Protein AF-A0A6V8P2U0-F1 (afdb_monomer)

Secondary structure (DSSP, 8-state):
---------SSSSSS--HHHHHHHHHHHHHHHHHHTTT--HHHHHH-HHHHHHHHHHHHHHHHHHHTS-HHHHHHTTTS-HHHHHTHHHHHHHHSSS--HHHHHHIIIIIHHHHHHHHHHHHHHTT-

Foldseek 3Di:
DDDDDPPDDDDPDPQDDLLVLLVLLLVLLVVLCVLCPPHDLVRCVPPPVSVVSNLVSLVSQLVSLVSHDVVVCVVCVVAPSVVSVCSNVVVVVQVPDDDSVVSVCCSVPPSVVRSVVSVVVSVVVVD

Sequence (127 aa):
RRDKKVCLKGGDLLMRNHRLYVKDIFQAMESIEKFVEGMEFEDFKRDDKTLSAVIRKFEIIGEATKNLPDTIKEKYTIVPWKEMAGMRDKLIHFYFGIKHDLVWRTIKDVVPQVKPLMRKILEEFEK

Structure (mmCIF, N/CA/C/O backbone):
data_AF-A0A6V8P2U0-F1
#
_entry.id   AF-A0A6V8P2U0-F1
#
loop_
_atom_site.group_PDB
_atom_site.id
_atom_site.type_symbol
_atom_site.label_atom_id
_atom_site.label_alt_id
_atom_site.label_comp_id
_atom_site.label_asym_id
_atom_site.label_entity_id
_atom_site.label_seq_id
_atom_site.pdbx_PDB_ins_code
_atom_site.Cartn_x
_atom_site.Cartn_y
_atom_site.Cartn_z
_atom_site.occupancy
_atom_site.B_iso_or_equiv
_atom_site.auth_seq_id
_atom_site.auth_comp_id
_atom_site.auth_asym_id
_atom_site.auth_atom_id
_atom_site.pdbx_PDB_model_num
ATOM 1 N N . ARG A 1 1 ? 43.762 0.396 -32.433 1.00 37.66 1 ARG A N 1
ATOM 2 C CA . ARG A 1 1 ? 44.345 1.059 -31.236 1.00 37.66 1 ARG A CA 1
ATOM 3 C C . ARG A 1 1 ? 43.398 2.207 -30.879 1.00 37.66 1 ARG A C 1
ATOM 5 O O . ARG A 1 1 ? 43.278 3.107 -31.688 1.00 37.66 1 ARG A O 1
ATOM 12 N N . ARG A 1 2 ? 42.429 1.998 -29.973 1.00 38.38 2 ARG A N 1
ATOM 13 C CA . ARG A 1 2 ? 42.482 2.424 -28.552 1.00 38.38 2 ARG A CA 1
ATOM 14 C C . ARG A 1 2 ? 43.074 3.834 -28.404 1.00 38.38 2 ARG A C 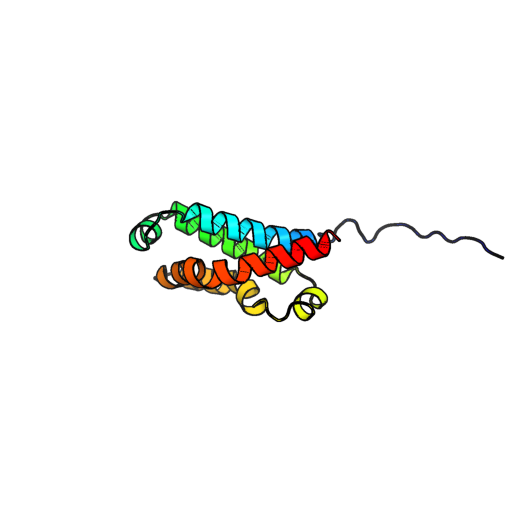1
ATOM 16 O O . ARG A 1 2 ? 44.274 3.965 -28.583 1.00 38.38 2 ARG A O 1
ATOM 23 N N . ASP A 1 3 ? 42.262 4.848 -28.094 1.00 35.09 3 ASP A N 1
ATOM 24 C CA . ASP A 1 3 ? 42.005 5.208 -26.695 1.00 35.09 3 ASP A CA 1
ATOM 25 C C . ASP A 1 3 ? 40.904 6.278 -26.497 1.00 35.09 3 ASP A C 1
ATOM 27 O O . ASP A 1 3 ? 40.919 7.356 -27.078 1.00 35.09 3 ASP A O 1
ATOM 31 N N . LYS A 1 4 ? 39.967 5.914 -25.610 1.00 43.50 4 LYS A N 1
ATOM 32 C CA . LYS A 1 4 ? 39.396 6.702 -24.503 1.00 43.50 4 LYS A CA 1
ATOM 33 C C . LYS A 1 4 ? 38.781 8.079 -24.803 1.00 43.50 4 LYS A C 1
ATOM 35 O O . LYS A 1 4 ? 39.405 9.116 -24.617 1.00 43.50 4 LYS A O 1
ATOM 40 N N . LYS A 1 5 ? 37.453 8.083 -24.961 1.00 37.16 5 LYS A N 1
ATOM 41 C CA . LYS A 1 5 ? 36.600 9.040 -24.236 1.00 37.16 5 LYS A CA 1
ATOM 42 C C . LYS A 1 5 ? 35.753 8.274 -23.228 1.00 37.16 5 LYS A C 1
ATOM 44 O O . LYS A 1 5 ? 34.674 7.782 -23.538 1.00 37.16 5 LYS A O 1
ATOM 49 N N . VAL A 1 6 ? 36.286 8.156 -22.014 1.00 44.97 6 VAL A N 1
ATOM 50 C CA . VAL A 1 6 ? 35.479 7.873 -20.827 1.00 44.97 6 VAL A CA 1
ATOM 51 C C . VAL A 1 6 ? 34.629 9.118 -20.605 1.00 44.97 6 VAL A C 1
ATOM 53 O O . VAL A 1 6 ? 35.118 10.124 -20.103 1.00 44.97 6 VAL A O 1
ATOM 56 N N . CYS A 1 7 ? 33.376 9.066 -21.046 1.00 35.38 7 CYS A N 1
ATOM 57 C CA . CYS A 1 7 ? 32.371 10.049 -20.676 1.00 35.38 7 CYS A CA 1
ATOM 58 C C . CYS A 1 7 ? 31.518 9.419 -19.572 1.00 35.38 7 CYS A C 1
ATOM 60 O O . CYS A 1 7 ? 30.452 8.868 -19.818 1.00 35.38 7 CYS A O 1
ATOM 62 N N . LEU A 1 8 ? 32.041 9.437 -18.348 1.00 51.53 8 LEU A N 1
ATOM 63 C CA . LEU A 1 8 ? 31.201 9.358 -17.162 1.00 51.53 8 LEU A CA 1
ATOM 64 C C . LEU A 1 8 ? 30.918 10.797 -16.758 1.00 51.53 8 LEU A C 1
ATOM 66 O O . LEU A 1 8 ? 31.870 11.510 -16.438 1.00 51.53 8 LEU A O 1
ATOM 70 N N . LYS A 1 9 ? 29.642 11.203 -16.793 1.00 39.50 9 LYS A N 1
ATOM 71 C CA . LYS A 1 9 ? 29.022 12.136 -15.834 1.00 39.50 9 LYS A CA 1
ATOM 72 C C . LYS A 1 9 ? 27.570 12.449 -16.212 1.00 39.50 9 LYS A C 1
ATOM 74 O O . LYS A 1 9 ? 27.315 13.083 -17.227 1.00 39.50 9 LYS A O 1
ATOM 79 N N . GLY A 1 10 ? 26.653 12.100 -15.305 1.00 36.94 10 GLY A N 1
ATOM 80 C CA . GLY A 1 10 ? 25.645 13.076 -14.878 1.00 36.94 10 GLY A CA 1
ATOM 81 C C . GLY A 1 10 ? 24.164 12.798 -15.140 1.00 36.94 10 GLY A C 1
ATOM 82 O O . GLY A 1 10 ? 23.402 13.748 -15.044 1.00 36.94 10 GLY A O 1
ATOM 83 N N . GLY A 1 11 ? 23.736 11.568 -15.449 1.00 34.41 11 GLY A N 1
ATOM 84 C CA . GLY A 1 11 ? 22.304 11.254 -15.640 1.00 34.41 11 GLY A CA 1
ATOM 85 C C . GLY A 1 11 ? 21.625 10.479 -14.503 1.00 34.41 11 GLY A C 1
ATOM 86 O O . GLY A 1 11 ? 20.404 10.432 -14.445 1.00 34.41 11 GLY A O 1
ATOM 87 N N . ASP A 1 12 ? 22.399 9.884 -13.592 1.00 39.97 12 ASP A N 1
ATOM 88 C CA . ASP A 1 12 ? 21.939 8.742 -12.780 1.00 39.97 12 ASP A CA 1
ATOM 89 C C . ASP A 1 12 ? 21.725 9.065 -11.286 1.00 39.97 12 ASP A C 1
ATOM 91 O O . ASP A 1 12 ? 21.636 8.175 -10.446 1.00 39.97 12 ASP A O 1
ATOM 95 N N . LEU A 1 13 ? 21.676 10.354 -10.923 1.00 40.59 13 LEU A N 1
ATOM 96 C CA . LEU A 1 13 ? 21.618 10.796 -9.519 1.00 40.59 13 LEU A CA 1
ATOM 97 C C . LEU A 1 13 ? 20.227 11.220 -9.017 1.00 40.59 13 LEU A C 1
ATOM 99 O O . LEU A 1 13 ? 20.109 11.628 -7.865 1.00 40.59 13 LEU A O 1
ATOM 103 N N . LEU A 1 14 ? 19.174 11.124 -9.836 1.00 47.91 14 LEU A N 1
ATOM 104 C CA . LEU A 1 14 ? 17.818 11.555 -9.446 1.00 47.91 14 LEU A CA 1
ATOM 105 C C . LEU A 1 14 ? 16.697 10.563 -9.791 1.00 47.91 14 LEU A C 1
ATOM 107 O O . LEU A 1 14 ? 15.554 10.791 -9.400 1.00 47.91 14 LEU A O 1
ATOM 111 N N . MET A 1 15 ? 16.994 9.443 -10.458 1.00 53.44 15 MET A N 1
ATOM 112 C CA . MET A 1 15 ? 16.006 8.382 -10.645 1.00 53.44 15 MET A CA 1
ATOM 113 C C . MET A 1 15 ? 16.078 7.406 -9.479 1.00 53.44 15 MET A C 1
ATOM 115 O O . MET A 1 15 ? 17.060 6.693 -9.276 1.00 53.44 15 MET A O 1
ATOM 119 N N . ARG A 1 16 ? 15.011 7.380 -8.683 1.00 63.66 16 ARG A N 1
ATOM 120 C CA . ARG A 1 16 ? 14.855 6.387 -7.631 1.00 63.66 16 ARG A CA 1
ATOM 121 C C . ARG A 1 16 ? 14.915 4.992 -8.258 1.00 63.66 16 ARG A C 1
ATOM 123 O O . ARG A 1 16 ? 14.156 4.685 -9.173 1.00 63.66 16 ARG A O 1
ATOM 130 N N . ASN A 1 17 ? 15.814 4.149 -7.753 1.00 82.44 17 ASN A N 1
ATOM 131 C CA . ASN A 1 17 ? 15.953 2.770 -8.215 1.00 82.44 17 ASN A CA 1
ATOM 132 C C . ASN A 1 17 ? 14.591 2.053 -8.121 1.00 82.44 17 ASN A C 1
ATOM 134 O O . ASN A 1 17 ? 13.959 2.080 -7.065 1.00 82.44 17 ASN A O 1
ATOM 138 N N . HIS A 1 18 ? 14.146 1.408 -9.204 1.00 85.81 18 HIS A N 1
ATOM 139 C CA . HIS A 1 18 ? 12.850 0.722 -9.284 1.00 85.81 18 HIS A CA 1
ATOM 140 C C . HIS A 1 18 ? 12.650 -0.320 -8.169 1.00 85.81 18 HIS A C 1
ATOM 142 O O . HIS A 1 18 ? 11.533 -0.493 -7.680 1.00 85.81 18 HIS A O 1
ATOM 148 N N . ARG A 1 19 ? 13.735 -0.929 -7.671 1.00 91.44 19 ARG A N 1
ATOM 149 C CA . ARG A 1 19 ? 13.721 -1.788 -6.479 1.00 91.44 19 ARG A CA 1
ATOM 150 C C . ARG A 1 19 ? 13.158 -1.075 -5.250 1.00 91.44 19 ARG A C 1
ATOM 152 O O . ARG A 1 19 ? 12.432 -1.688 -4.476 1.00 91.44 19 ARG A O 1
ATOM 159 N N . LEU A 1 20 ? 13.460 0.210 -5.062 1.00 93.38 20 LEU A N 1
ATOM 160 C CA . LEU A 1 20 ? 12.952 0.989 -3.931 1.00 93.38 20 LEU A CA 1
ATOM 161 C C . LEU A 1 20 ? 11.440 1.216 -4.025 1.00 93.38 20 LEU A C 1
ATOM 163 O O . LEU A 1 20 ? 10.788 1.231 -2.989 1.00 93.38 20 LEU A O 1
ATOM 167 N N . TYR A 1 21 ? 10.871 1.342 -5.228 1.00 95.31 21 TYR A N 1
ATOM 168 C CA . TYR A 1 21 ? 9.416 1.425 -5.383 1.00 95.31 21 TYR A CA 1
ATOM 169 C C . TYR A 1 21 ? 8.737 0.100 -5.033 1.00 95.31 21 TYR A C 1
ATOM 171 O O . TYR A 1 21 ? 7.775 0.095 -4.271 1.00 95.31 21 TYR A O 1
ATOM 179 N N . VAL A 1 22 ? 9.267 -1.035 -5.503 1.00 96.06 22 VAL A N 1
ATOM 180 C CA . VAL A 1 22 ? 8.731 -2.349 -5.100 1.00 96.06 22 VAL A CA 1
ATOM 181 C C . VAL A 1 22 ? 8.877 -2.556 -3.589 1.0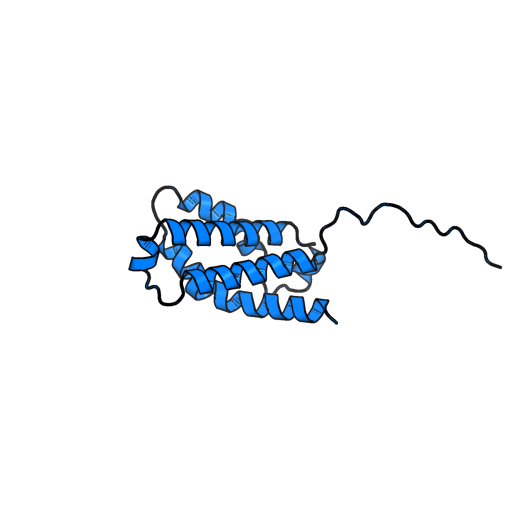0 96.06 22 VAL A C 1
ATOM 183 O O . VAL A 1 22 ? 7.961 -3.064 -2.941 1.00 96.06 22 VAL A O 1
ATOM 186 N N . LYS A 1 23 ? 9.989 -2.097 -3.001 1.00 96.44 23 LYS A N 1
ATOM 187 C CA . LYS A 1 23 ? 10.226 -2.168 -1.555 1.00 96.44 23 LYS A CA 1
ATOM 188 C C . LYS A 1 23 ? 9.205 -1.352 -0.773 1.00 96.44 23 LYS A C 1
ATOM 190 O O . LYS A 1 23 ? 8.669 -1.862 0.205 1.00 96.44 23 LYS A O 1
ATOM 195 N N . ASP A 1 24 ? 8.898 -0.137 -1.214 1.00 97.12 24 ASP A N 1
ATOM 196 C CA . ASP A 1 24 ? 7.863 0.688 -0.590 1.00 97.12 24 ASP A CA 1
ATOM 197 C C . ASP A 1 24 ? 6.498 0.015 -0.618 1.00 97.12 24 ASP A C 1
ATOM 199 O O . ASP A 1 24 ? 5.811 -0.004 0.400 1.00 97.12 24 ASP A O 1
ATOM 203 N N . ILE A 1 25 ? 6.112 -0.553 -1.766 1.00 97.38 25 ILE A N 1
ATOM 204 C CA . ILE A 1 25 ? 4.838 -1.266 -1.906 1.00 97.38 25 ILE A CA 1
ATOM 205 C C . ILE A 1 25 ? 4.786 -2.422 -0.905 1.00 97.38 25 ILE A C 1
ATOM 207 O O . ILE A 1 25 ? 3.823 -2.546 -0.149 1.00 97.38 25 ILE A O 1
ATOM 211 N N . PHE A 1 26 ? 5.839 -3.240 -0.868 1.00 98.25 26 PHE A N 1
ATOM 212 C CA . PHE A 1 26 ? 5.933 -4.379 0.037 1.00 98.25 26 PHE A CA 1
ATOM 213 C C . PHE A 1 26 ? 5.856 -3.955 1.515 1.00 98.25 26 PHE A C 1
ATOM 215 O O . PHE A 1 26 ? 5.025 -4.467 2.262 1.00 98.25 26 PHE A O 1
ATOM 222 N N . GLN A 1 27 ? 6.652 -2.966 1.930 1.00 98.44 27 GLN A N 1
ATOM 223 C CA . GLN A 1 27 ? 6.669 -2.472 3.312 1.00 98.44 27 GLN A CA 1
ATOM 224 C C . GLN A 1 27 ? 5.358 -1.781 3.710 1.00 98.44 27 GLN A C 1
ATOM 226 O O . GLN A 1 27 ? 4.946 -1.829 4.874 1.00 98.44 27 GLN A O 1
ATOM 231 N N . ALA A 1 28 ? 4.687 -1.124 2.763 1.00 98.31 28 ALA A N 1
ATOM 232 C CA . ALA A 1 28 ? 3.368 -0.554 2.985 1.00 98.31 28 ALA A CA 1
ATOM 233 C C . ALA A 1 28 ? 2.321 -1.651 3.219 1.00 98.31 28 ALA A C 1
ATOM 235 O O . ALA A 1 28 ? 1.536 -1.525 4.156 1.00 98.31 28 ALA A O 1
ATOM 236 N N . MET A 1 29 ? 2.358 -2.741 2.446 1.00 98.31 29 MET A N 1
ATOM 237 C CA . MET A 1 29 ? 1.501 -3.914 2.657 1.00 98.31 29 MET A CA 1
ATOM 238 C C . MET A 1 29 ? 1.755 -4.582 4.015 1.00 98.31 29 MET A C 1
ATOM 240 O O . MET A 1 29 ? 0.798 -4.846 4.736 1.00 98.31 29 MET A O 1
ATOM 244 N N . GLU A 1 30 ? 3.018 -4.774 4.414 1.00 98.56 30 GLU A N 1
ATOM 245 C CA . GLU A 1 30 ? 3.355 -5.296 5.752 1.00 98.56 30 GLU A CA 1
ATOM 246 C C . GLU A 1 30 ? 2.846 -4.381 6.873 1.00 98.56 30 GLU A C 1
ATOM 248 O O . GLU A 1 30 ? 2.315 -4.847 7.880 1.00 98.56 30 GLU A O 1
ATOM 253 N N . SER A 1 31 ? 2.974 -3.062 6.695 1.00 98.69 31 SER A N 1
ATOM 254 C CA . SER A 1 31 ? 2.458 -2.097 7.670 1.00 98.69 31 SER A CA 1
ATOM 255 C C . SER A 1 31 ? 0.939 -2.201 7.809 1.00 98.69 31 SER A C 1
ATOM 257 O O . SER A 1 31 ? 0.441 -2.177 8.927 1.00 98.69 31 SER A O 1
ATOM 259 N N . ILE A 1 32 ? 0.211 -2.320 6.691 1.00 98.19 32 ILE A N 1
ATOM 260 C CA . ILE A 1 32 ? -1.252 -2.447 6.687 1.00 98.19 32 ILE A CA 1
ATOM 261 C C . ILE A 1 32 ? -1.685 -3.667 7.496 1.00 98.19 32 ILE A C 1
ATOM 263 O O . ILE A 1 32 ? -2.522 -3.526 8.381 1.00 98.19 32 ILE A O 1
ATOM 267 N N . GLU A 1 33 ? -1.107 -4.838 7.225 1.00 98.19 33 GLU A N 1
ATOM 268 C CA . GLU A 1 33 ? -1.448 -6.066 7.952 1.00 98.19 33 GLU A CA 1
ATOM 269 C C . GLU A 1 33 ? -1.177 -5.932 9.448 1.00 98.19 33 GLU A C 1
ATOM 271 O O . GLU A 1 33 ? -2.026 -6.308 10.250 1.00 98.19 33 GLU A O 1
ATOM 276 N N . LYS A 1 34 ? -0.039 -5.332 9.821 1.00 98.44 34 LYS A N 1
ATOM 277 C CA . LYS A 1 34 ? 0.310 -5.082 11.222 1.00 98.44 34 LYS A CA 1
ATOM 278 C C . LYS A 1 34 ? -0.662 -4.121 11.907 1.00 98.44 34 LYS A C 1
ATOM 280 O O . LYS A 1 34 ? -0.964 -4.293 13.080 1.00 98.44 34 LYS A O 1
ATOM 285 N N . PHE A 1 35 ? -1.134 -3.090 11.206 1.00 98.31 35 PHE A N 1
ATOM 286 C CA . PHE A 1 35 ? -2.069 -2.120 11.782 1.00 98.31 35 PHE A CA 1
ATOM 287 C C . PHE A 1 35 ? -3.429 -2.733 12.103 1.00 98.31 35 PHE A C 1
ATOM 289 O O . PHE A 1 35 ? -4.071 -2.283 13.042 1.00 98.31 35 PHE A O 1
ATOM 296 N N . VAL A 1 36 ? -3.854 -3.744 11.340 1.00 97.94 36 VAL A N 1
ATOM 297 C CA . VAL A 1 36 ? -5.155 -4.406 11.520 1.00 97.94 36 VAL A CA 1
ATOM 298 C C . VAL A 1 36 ? -5.056 -5.782 12.179 1.00 97.94 36 VAL A C 1
ATOM 300 O O . VAL A 1 36 ? -6.018 -6.555 12.159 1.00 97.94 36 VAL A O 1
ATOM 303 N N . GLU A 1 37 ? -3.883 -6.136 12.698 1.00 97.69 37 GLU A N 1
ATOM 304 C CA . GLU A 1 37 ? -3.646 -7.428 13.330 1.00 97.69 37 GLU A CA 1
ATOM 305 C C . GLU A 1 37 ? -4.552 -7.584 14.557 1.00 97.69 37 GLU A C 1
ATOM 307 O O . GLU A 1 37 ? -4.618 -6.706 15.415 1.00 97.69 37 GLU A O 1
ATOM 312 N N . GLY A 1 38 ? -5.293 -8.693 14.615 1.00 97.50 38 GLY A N 1
ATOM 313 C CA . GLY A 1 38 ? -6.250 -8.960 15.691 1.00 97.50 38 GLY A CA 1
ATOM 314 C C . GLY A 1 38 ? -7.489 -8.055 15.710 1.00 97.50 38 GLY A C 1
ATOM 315 O O . GLY A 1 38 ? -8.290 -8.183 16.629 1.00 97.50 38 GLY A O 1
ATOM 316 N N . MET A 1 39 ? -7.665 -7.163 14.728 1.00 97.81 39 MET A N 1
ATOM 317 C CA . MET A 1 39 ? -8.864 -6.331 14.623 1.00 97.81 39 MET A CA 1
ATOM 318 C C . MET A 1 39 ? -9.970 -7.045 13.848 1.00 97.81 39 MET A C 1
ATOM 320 O O . MET A 1 39 ? -9.721 -7.649 12.796 1.00 97.81 39 MET A O 1
ATOM 324 N N . GLU A 1 40 ? -11.202 -6.868 14.315 1.00 97.25 40 GLU A N 1
ATOM 325 C CA . GLU A 1 40 ? -12.402 -7.155 13.540 1.00 97.25 40 GLU A CA 1
ATOM 326 C C . GLU A 1 40 ? -12.852 -5.919 12.750 1.00 97.25 40 GLU A C 1
ATOM 328 O O . GLU A 1 40 ? -12.405 -4.790 12.977 1.00 97.25 40 GLU A O 1
ATOM 333 N N . PHE A 1 41 ? -13.763 -6.122 11.797 1.00 94.69 41 PHE A N 1
ATOM 334 C CA . PHE A 1 41 ? -14.239 -5.041 10.931 1.00 94.69 41 PHE A CA 1
ATOM 335 C C . PHE A 1 41 ? -14.848 -3.865 11.713 1.00 94.69 41 PHE A C 1
ATOM 337 O O . PHE A 1 41 ? -14.598 -2.704 11.382 1.00 94.69 41 PHE A O 1
ATOM 344 N N . GLU A 1 42 ? -15.634 -4.152 12.753 1.00 94.56 42 GLU A N 1
ATOM 345 C CA . GLU A 1 42 ? -16.275 -3.115 13.568 1.00 94.56 42 GLU A CA 1
ATOM 346 C C . GLU A 1 42 ? -15.264 -2.288 14.371 1.00 94.56 42 GLU A C 1
ATOM 348 O O . GLU A 1 42 ? -15.467 -1.083 14.522 1.00 94.56 42 GLU A O 1
ATOM 353 N N . ASP A 1 43 ? -14.155 -2.888 14.815 1.00 96.19 43 ASP A N 1
ATOM 354 C CA . ASP A 1 43 ? -13.073 -2.165 15.492 1.00 96.19 43 ASP A CA 1
ATOM 355 C C . ASP A 1 43 ? -12.354 -1.242 14.508 1.00 96.19 43 ASP A C 1
ATOM 357 O O . ASP A 1 43 ? -12.197 -0.047 14.758 1.00 96.19 43 ASP A O 1
ATOM 361 N N . PHE A 1 44 ? -11.990 -1.777 13.337 1.00 94.31 44 PHE A N 1
ATOM 362 C CA . PHE A 1 44 ? -11.340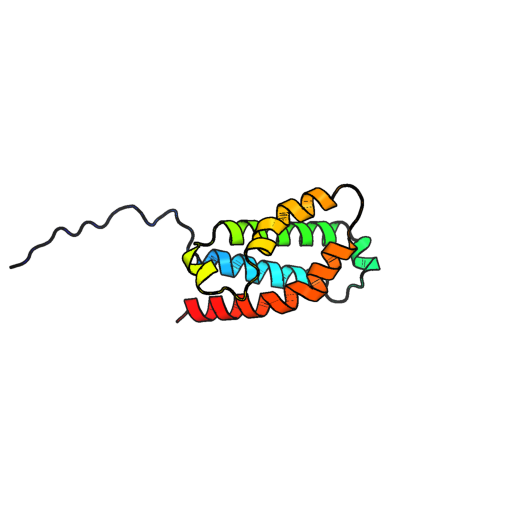 -1.017 12.271 1.00 94.31 44 PHE A CA 1
ATOM 363 C C . PHE A 1 44 ? -12.174 0.192 11.831 1.00 94.31 44 PHE A C 1
ATOM 365 O O . PHE A 1 44 ? -11.657 1.294 11.672 1.00 94.31 44 PHE A O 1
ATOM 372 N N . LYS A 1 45 ? -13.485 -0.006 11.669 1.00 90.62 45 LYS A N 1
ATOM 373 C CA . LYS A 1 45 ? -14.443 1.033 11.275 1.00 90.62 45 LYS A CA 1
ATOM 374 C C . LYS A 1 45 ? -14.560 2.173 12.293 1.00 90.62 45 LYS A C 1
ATOM 376 O O . LYS A 1 45 ? -14.951 3.274 11.907 1.00 90.62 45 LYS A O 1
ATOM 381 N N . ARG A 1 46 ? -14.292 1.909 13.574 1.00 92.50 46 ARG A N 1
ATOM 382 C CA . ARG A 1 46 ? -14.420 2.885 14.670 1.00 92.50 46 ARG A CA 1
ATOM 383 C C . ARG A 1 46 ? -13.094 3.552 15.033 1.00 92.50 46 ARG A C 1
ATOM 385 O O . ARG A 1 46 ? -13.112 4.599 15.675 1.00 92.50 46 ARG A O 1
ATOM 392 N N . ASP A 1 47 ? -11.966 2.979 14.622 1.00 94.50 47 ASP A N 1
ATOM 393 C CA . ASP A 1 47 ? -10.634 3.527 14.869 1.00 94.50 47 ASP A CA 1
ATOM 394 C C . ASP A 1 47 ? -10.156 4.403 13.699 1.00 94.50 47 ASP A C 1
ATOM 396 O O . ASP A 1 47 ? -9.468 3.953 12.777 1.00 94.50 47 ASP A O 1
ATOM 400 N N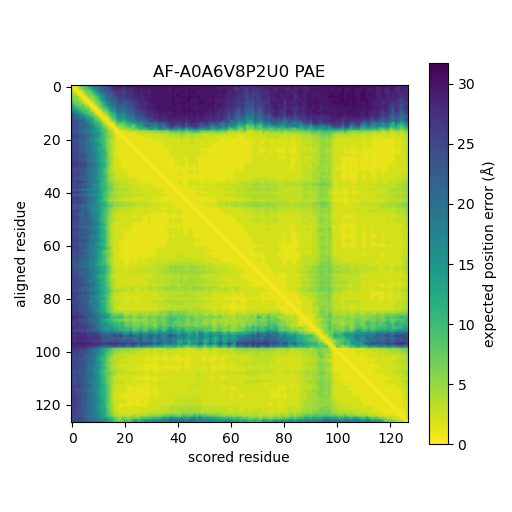 . ASP A 1 48 ? -10.497 5.692 13.767 1.00 91.19 48 ASP A N 1
ATOM 401 C CA . ASP A 1 48 ? -10.113 6.707 12.775 1.00 91.19 48 ASP A CA 1
ATOM 402 C C . ASP A 1 48 ? -8.592 6.795 12.555 1.00 91.19 48 ASP A C 1
ATOM 404 O O . ASP A 1 48 ? -8.121 6.9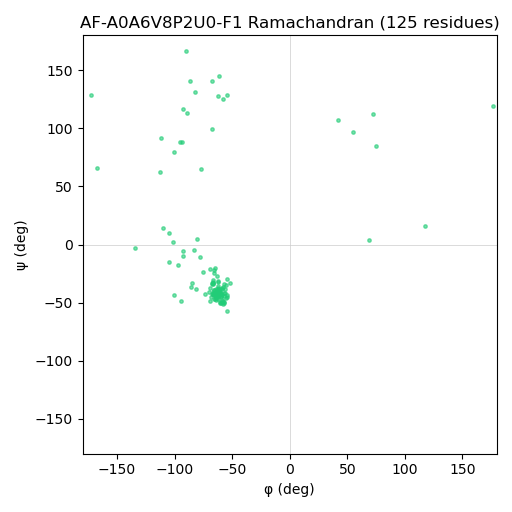79 11.428 1.00 91.19 48 ASP A O 1
ATOM 408 N N . LYS A 1 49 ? -7.796 6.589 13.611 1.00 95.94 49 LYS A N 1
ATOM 409 C CA . LYS A 1 49 ? -6.332 6.606 13.518 1.00 95.94 49 LYS A CA 1
ATOM 410 C C . LYS A 1 49 ? -5.844 5.444 12.657 1.00 95.94 49 LYS A C 1
ATOM 412 O O . LYS A 1 49 ? -4.999 5.646 11.783 1.00 95.94 49 LYS A O 1
ATOM 417 N N . THR A 1 50 ? -6.362 4.240 12.892 1.00 96.12 50 THR A N 1
ATOM 418 C CA . THR A 1 50 ? -5.980 3.054 12.115 1.00 96.12 50 THR A CA 1
ATOM 419 C C . THR A 1 50 ? -6.459 3.160 10.670 1.00 96.12 50 THR A C 1
ATOM 421 O O . THR A 1 50 ? -5.677 2.905 9.751 1.00 96.12 50 THR A O 1
ATOM 424 N N . LEU A 1 51 ? -7.690 3.627 10.444 1.00 91.94 51 LEU A N 1
ATOM 425 C CA . LEU A 1 51 ? -8.203 3.900 9.103 1.00 91.94 51 LEU A CA 1
ATOM 426 C C . LEU A 1 51 ? -7.307 4.898 8.351 1.00 91.94 51 LEU A C 1
ATOM 428 O O . LEU A 1 51 ? -6.865 4.615 7.235 1.00 91.94 51 LEU A O 1
ATOM 432 N N . SER A 1 52 ? -6.972 6.025 8.980 1.00 90.81 52 SER A N 1
ATOM 433 C CA . SER A 1 52 ? -6.087 7.049 8.414 1.00 90.81 52 SER A CA 1
ATOM 434 C C . SER A 1 52 ? -4.692 6.498 8.099 1.00 90.81 52 SER A C 1
ATOM 436 O O . SER A 1 52 ? -4.139 6.760 7.027 1.00 90.81 52 SER A O 1
ATOM 438 N N . ALA A 1 53 ? -4.129 5.678 8.992 1.00 95.50 53 ALA A N 1
ATOM 439 C CA . ALA A 1 53 ? -2.839 5.031 8.777 1.00 95.50 53 ALA A CA 1
ATOM 440 C C . ALA A 1 53 ? -2.870 4.062 7.583 1.00 95.50 53 ALA A C 1
ATOM 442 O O . ALA A 1 53 ? -1.952 4.075 6.760 1.00 95.50 53 ALA A O 1
ATOM 443 N N . VAL A 1 54 ? -3.929 3.259 7.446 1.00 94.38 54 VAL A N 1
ATOM 444 C CA . VAL A 1 54 ? -4.117 2.336 6.316 1.00 94.38 54 VAL A CA 1
ATOM 445 C C . VAL A 1 54 ? -4.285 3.092 5.000 1.00 94.38 54 VAL A C 1
ATOM 447 O O . VAL A 1 54 ? -3.603 2.766 4.026 1.00 94.38 54 VAL A O 1
ATOM 450 N N . ILE A 1 55 ? -5.130 4.127 4.966 1.00 91.81 55 ILE A N 1
ATOM 451 C CA . ILE A 1 55 ? -5.323 4.972 3.776 1.00 91.81 55 ILE A CA 1
ATOM 452 C C . ILE A 1 55 ? -3.976 5.532 3.319 1.00 91.81 55 ILE A C 1
ATOM 454 O O . ILE A 1 55 ? -3.618 5.401 2.147 1.00 91.81 55 ILE A O 1
ATOM 458 N N . ARG A 1 56 ? -3.168 6.049 4.252 1.00 93.94 56 ARG A N 1
ATOM 459 C CA . ARG A 1 56 ? -1.832 6.558 3.939 1.00 93.94 56 ARG A CA 1
ATOM 460 C C . ARG A 1 56 ? -0.920 5.498 3.316 1.00 93.94 56 ARG A C 1
ATOM 462 O O . ARG A 1 56 ? -0.138 5.808 2.418 1.00 93.94 56 ARG A O 1
ATOM 469 N N . LYS A 1 57 ? -0.984 4.243 3.766 1.00 96.50 57 LYS A N 1
ATOM 470 C CA . LYS A 1 57 ? -0.189 3.157 3.167 1.00 96.50 57 LYS A CA 1
ATOM 471 C C . LYS A 1 57 ? -0.665 2.800 1.762 1.00 96.50 57 LYS A C 1
ATOM 473 O O . LYS A 1 57 ? 0.175 2.583 0.892 1.00 96.50 57 LYS A O 1
ATOM 478 N N . PHE A 1 58 ? -1.968 2.817 1.500 1.00 94.50 58 PHE A N 1
ATOM 479 C CA . PHE A 1 58 ? -2.483 2.633 0.143 1.00 94.50 58 PHE A CA 1
ATOM 480 C C . PHE A 1 58 ? -2.109 3.780 -0.808 1.00 94.50 58 PHE A C 1
ATOM 482 O O . PHE A 1 58 ? -1.822 3.522 -1.976 1.00 94.50 58 PHE A O 1
ATOM 489 N N . GLU A 1 59 ? -2.032 5.026 -0.331 1.00 93.00 59 GLU A N 1
ATOM 490 C CA . GLU A 1 59 ? -1.491 6.136 -1.131 1.00 93.00 59 GLU A CA 1
ATOM 491 C C . GLU A 1 59 ? -0.037 5.884 -1.545 1.00 93.00 59 GLU A C 1
ATOM 493 O O . GLU A 1 59 ? 0.310 6.080 -2.709 1.00 93.00 59 GLU A O 1
ATOM 498 N N . ILE A 1 60 ? 0.799 5.412 -0.612 1.00 95.75 60 ILE A N 1
ATOM 499 C CA . ILE A 1 60 ? 2.200 5.060 -0.891 1.00 95.75 60 ILE A CA 1
ATOM 500 C C . ILE A 1 60 ? 2.273 3.943 -1.936 1.00 95.75 60 ILE A C 1
ATOM 502 O O . ILE A 1 60 ? 3.064 4.044 -2.871 1.00 95.75 60 ILE A O 1
ATOM 506 N N . ILE A 1 61 ? 1.430 2.910 -1.818 1.00 96.50 61 ILE A N 1
ATOM 507 C CA . ILE A 1 61 ? 1.352 1.822 -2.804 1.00 96.50 61 ILE A CA 1
ATOM 508 C C . ILE A 1 61 ? 1.013 2.376 -4.191 1.00 96.50 61 ILE A C 1
ATOM 510 O O . ILE A 1 61 ? 1.692 2.043 -5.165 1.00 96.50 61 ILE A O 1
ATOM 514 N N . GLY A 1 62 ? -0.003 3.235 -4.290 1.00 95.19 62 GLY A N 1
ATOM 515 C CA . GLY A 1 62 ? -0.412 3.825 -5.562 1.00 95.19 62 GLY A CA 1
ATOM 516 C C . GLY A 1 62 ? 0.678 4.690 -6.187 1.00 95.19 62 GLY A C 1
ATOM 517 O O . GLY A 1 62 ? 0.995 4.522 -7.364 1.00 95.19 62 GLY A O 1
ATOM 518 N N . GLU A 1 63 ? 1.302 5.563 -5.398 1.00 94.69 63 GLU A N 1
ATOM 519 C CA . GLU A 1 63 ? 2.376 6.443 -5.863 1.00 94.69 63 GLU A CA 1
ATOM 520 C C . GLU A 1 63 ? 3.612 5.652 -6.308 1.00 94.69 63 GLU A C 1
ATOM 522 O O . GLU A 1 63 ? 4.144 5.872 -7.397 1.00 94.69 63 GLU A O 1
ATOM 527 N N . ALA A 1 64 ? 4.049 4.674 -5.512 1.00 95.44 64 ALA A N 1
ATOM 528 C CA . ALA A 1 64 ? 5.170 3.818 -5.877 1.00 95.44 64 ALA A CA 1
ATOM 529 C C . ALA A 1 64 ? 4.877 3.011 -7.151 1.00 95.44 64 ALA A C 1
ATOM 531 O O . ALA A 1 64 ? 5.748 2.878 -8.007 1.00 95.44 64 ALA A O 1
ATOM 532 N N . THR A 1 65 ? 3.636 2.546 -7.325 1.00 95.94 65 THR A N 1
ATOM 533 C CA . THR A 1 65 ? 3.222 1.820 -8.533 1.00 95.94 65 THR A CA 1
ATOM 534 C C . THR A 1 65 ? 3.246 2.704 -9.780 1.00 95.94 65 THR A C 1
ATOM 536 O O . THR A 1 65 ? 3.712 2.262 -10.831 1.00 95.94 65 THR A O 1
ATOM 539 N N . LYS A 1 66 ? 2.778 3.957 -9.686 1.00 94.12 66 LYS A N 1
ATOM 540 C CA . LYS A 1 66 ? 2.803 4.910 -10.812 1.00 94.12 66 LYS A CA 1
ATOM 541 C C . LYS A 1 66 ? 4.227 5.189 -11.291 1.00 94.12 66 LYS A C 1
ATOM 543 O O . LYS A 1 66 ? 4.450 5.276 -12.494 1.00 94.12 66 LYS A O 1
ATOM 548 N N . ASN A 1 67 ? 5.172 5.270 -10.358 1.00 93.81 67 ASN A N 1
ATOM 549 C CA . ASN A 1 67 ? 6.571 5.568 -10.651 1.00 93.81 67 ASN A CA 1
ATOM 550 C C . ASN A 1 67 ? 7.410 4.349 -11.080 1.00 93.81 67 ASN A C 1
ATOM 552 O O . ASN A 1 67 ? 8.580 4.509 -11.433 1.00 93.81 67 ASN A O 1
ATOM 556 N N . LEU A 1 68 ? 6.855 3.131 -11.068 1.00 93.88 68 LEU A N 1
ATOM 557 C CA . LEU A 1 68 ? 7.548 1.979 -11.644 1.00 93.88 68 LEU A CA 1
ATOM 558 C C . LEU A 1 68 ? 7.666 2.132 -13.173 1.00 93.88 68 LEU A C 1
ATOM 560 O O . LEU A 1 68 ? 6.699 2.554 -13.813 1.00 93.88 68 LEU A O 1
ATOM 564 N N . PRO A 1 69 ? 8.802 1.747 -13.785 1.00 92.81 69 PRO A N 1
ATOM 565 C CA . PRO A 1 69 ? 8.918 1.670 -15.239 1.00 92.81 69 PRO A CA 1
ATOM 566 C C . PRO A 1 69 ? 7.930 0.660 -15.832 1.00 92.81 69 PRO A C 1
ATOM 568 O O . PRO A 1 69 ? 7.693 -0.398 -15.242 1.00 92.81 69 PRO A O 1
ATOM 571 N N . ASP A 1 70 ? 7.400 0.943 -17.021 1.00 92.38 70 ASP A N 1
ATOM 572 C CA . ASP A 1 70 ? 6.457 0.040 -17.696 1.00 92.38 70 ASP A CA 1
ATOM 573 C C . ASP A 1 70 ? 7.089 -1.314 -18.025 1.00 92.38 70 ASP A C 1
ATOM 575 O O . ASP A 1 70 ? 6.437 -2.337 -17.857 1.00 92.38 70 AS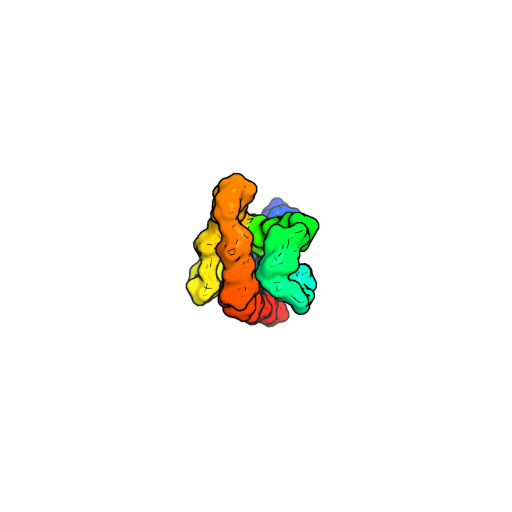P A O 1
ATOM 579 N N . THR A 1 71 ? 8.392 -1.354 -18.314 1.00 92.88 71 THR A N 1
ATOM 580 C CA . THR A 1 71 ? 9.140 -2.605 -18.523 1.00 92.88 71 THR A CA 1
ATOM 581 C C . THR A 1 71 ? 9.055 -3.565 -17.331 1.00 92.88 71 THR A C 1
ATOM 583 O O . THR A 1 71 ? 9.005 -4.779 -17.514 1.00 92.88 71 THR A O 1
ATOM 586 N N . ILE A 1 72 ? 8.999 -3.047 -16.097 1.00 93.38 72 ILE A N 1
ATOM 587 C CA . ILE A 1 72 ? 8.804 -3.867 -14.893 1.00 93.38 72 ILE A CA 1
ATOM 588 C C . ILE A 1 72 ? 7.352 -4.344 -14.804 1.00 93.38 72 ILE A C 1
ATOM 590 O O . ILE A 1 72 ? 7.108 -5.512 -14.501 1.00 93.38 72 ILE A O 1
ATOM 594 N N . LYS A 1 73 ? 6.386 -3.465 -15.093 1.00 93.81 73 LYS A N 1
ATOM 595 C CA . LYS A 1 73 ? 4.956 -3.808 -15.044 1.00 93.81 73 LYS A CA 1
ATOM 596 C C . LYS A 1 73 ? 4.603 -4.883 -16.075 1.00 93.81 73 LYS A C 1
ATOM 598 O O . LYS A 1 73 ? 3.892 -5.831 -15.755 1.00 93.81 73 LYS A O 1
ATOM 603 N N . GLU A 1 74 ? 5.154 -4.761 -17.279 1.00 95.06 74 GLU A N 1
ATOM 604 C CA . GLU A 1 74 ? 5.018 -5.711 -18.386 1.00 95.06 74 GLU A CA 1
ATOM 605 C C . GLU A 1 74 ? 5.719 -7.041 -18.101 1.00 95.06 74 GLU A C 1
ATOM 607 O O . GLU A 1 74 ? 5.213 -8.089 -18.491 1.00 95.06 74 GLU A O 1
ATOM 612 N N . LYS A 1 75 ? 6.849 -7.034 -17.379 1.00 95.25 75 LYS A N 1
ATOM 613 C CA . LYS A 1 75 ? 7.514 -8.274 -16.950 1.00 95.25 75 LYS A CA 1
ATOM 614 C C . LYS A 1 75 ? 6.653 -9.067 -15.959 1.00 95.25 75 LYS A C 1
ATOM 616 O O . LYS A 1 75 ? 6.612 -10.293 -16.028 1.00 95.25 75 LYS A O 1
ATOM 621 N N . TYR A 1 76 ? 5.971 -8.389 -15.037 1.00 95.56 76 TYR A N 1
ATOM 622 C CA . TYR A 1 76 ? 5.205 -9.022 -13.958 1.00 95.56 76 TYR A CA 1
ATOM 623 C C . TYR A 1 76 ? 3.695 -8.789 -14.114 1.00 95.56 76 TYR A C 1
ATOM 625 O O . TYR A 1 76 ? 3.057 -8.186 -13.251 1.00 95.56 76 TYR A O 1
ATOM 633 N N . THR A 1 77 ? 3.107 -9.289 -15.202 1.00 95.44 77 THR A N 1
ATOM 634 C CA . THR A 1 77 ? 1.688 -9.066 -15.561 1.00 95.44 77 THR A CA 1
ATOM 635 C C . THR A 1 77 ? 0.669 -9.659 -14.587 1.00 95.44 77 THR A C 1
ATOM 637 O O . THR A 1 77 ? -0.479 -9.227 -14.567 1.00 95.44 77 THR A O 1
ATOM 640 N N . ILE A 1 78 ? 1.075 -10.631 -13.764 1.00 95.38 78 ILE A N 1
ATOM 641 C CA . ILE A 1 78 ? 0.223 -11.218 -12.718 1.00 95.38 78 ILE A CA 1
ATOM 642 C C . ILE A 1 78 ? -0.127 -10.215 -11.610 1.00 95.38 78 ILE A C 1
ATOM 644 O O . ILE A 1 78 ? -1.106 -10.397 -10.890 1.00 95.38 78 ILE A O 1
ATOM 648 N N . VAL A 1 79 ? 0.672 -9.157 -11.451 1.00 95.88 79 VAL A N 1
ATOM 649 C CA . VAL A 1 79 ? 0.412 -8.120 -10.456 1.00 95.88 79 VAL A CA 1
ATOM 650 C C . VAL A 1 79 ? -0.606 -7.121 -11.025 1.00 95.88 79 VAL A C 1
ATOM 652 O O . VAL A 1 79 ? -0.408 -6.612 -12.130 1.00 95.88 79 VAL A O 1
ATOM 655 N N . PRO A 1 80 ? -1.668 -6.772 -10.276 1.00 94.75 80 PRO A N 1
ATOM 656 C CA . PRO A 1 80 ? -2.706 -5.840 -10.722 1.00 94.75 80 PRO A CA 1
ATOM 657 C C . PRO A 1 80 ? -2.236 -4.373 -10.635 1.00 94.75 80 PRO A C 1
ATOM 659 O O . PRO A 1 80 ? -2.734 -3.567 -9.844 1.00 94.75 80 PRO A O 1
ATOM 662 N N . TRP A 1 81 ? -1.226 -4.011 -11.433 1.00 95.81 81 TRP A N 1
ATOM 663 C CA . TRP A 1 81 ? -0.568 -2.700 -11.377 1.00 95.81 81 TRP A CA 1
ATOM 664 C C . TRP A 1 81 ? -1.529 -1.533 -11.610 1.00 95.81 81 TRP A C 1
ATOM 666 O O . TRP A 1 81 ? -1.412 -0.490 -10.967 1.00 95.81 81 TRP A O 1
ATOM 676 N N . LYS A 1 82 ? -2.496 -1.700 -12.519 1.00 92.81 82 LYS A N 1
ATOM 677 C CA . LYS A 1 82 ? -3.468 -0.654 -12.855 1.00 92.81 82 LYS A CA 1
ATOM 678 C C . LYS A 1 82 ? -4.371 -0.342 -11.662 1.00 92.81 82 LYS A C 1
ATOM 680 O O . LYS A 1 82 ? -4.620 0.822 -11.349 1.00 92.81 82 LYS A O 1
ATOM 685 N N . GLU A 1 83 ? -4.834 -1.374 -10.969 1.00 90.75 83 GLU A N 1
ATOM 686 C CA . GLU A 1 83 ? -5.676 -1.260 -9.786 1.00 90.75 83 GLU A CA 1
ATOM 687 C C . GLU A 1 83 ? -4.915 -0.629 -8.622 1.00 90.75 83 GLU A C 1
ATOM 689 O O . GLU A 1 83 ? -5.484 0.215 -7.927 1.00 90.75 83 GLU A O 1
ATOM 694 N N . MET A 1 84 ? -3.647 -1.013 -8.442 1.00 94.31 84 MET A N 1
ATOM 695 C CA . MET A 1 84 ? -2.754 -0.461 -7.421 1.00 94.31 84 MET A CA 1
ATOM 696 C C . MET A 1 84 ? -2.476 1.025 -7.667 1.00 94.31 84 MET A C 1
ATOM 698 O O . MET A 1 84 ? -2.661 1.835 -6.762 1.00 94.31 84 MET A O 1
ATOM 702 N N . ALA A 1 85 ? -2.133 1.416 -8.899 1.00 93.06 85 ALA A N 1
ATOM 703 C CA . ALA A 1 85 ? -1.931 2.818 -9.269 1.00 93.06 85 ALA A CA 1
ATOM 704 C C . ALA A 1 85 ? -3.184 3.679 -9.011 1.00 93.06 85 ALA A C 1
ATOM 706 O O . ALA A 1 85 ? -3.072 4.828 -8.587 1.00 93.06 85 ALA A O 1
ATOM 707 N N . GLY A 1 86 ? -4.378 3.121 -9.227 1.00 87.25 86 GLY A N 1
ATOM 708 C CA . GLY A 1 86 ? -5.656 3.795 -8.985 1.00 87.25 86 GLY A CA 1
ATOM 709 C C . GLY A 1 86 ? -6.132 3.801 -7.526 1.00 87.25 86 GLY A C 1
ATOM 710 O O . GLY A 1 86 ? -7.249 4.251 -7.272 1.00 87.25 86 GLY A O 1
ATOM 711 N N . MET A 1 87 ? -5.351 3.294 -6.559 1.00 83.00 87 MET A N 1
ATOM 712 C CA . MET A 1 87 ? -5.790 3.200 -5.155 1.00 83.00 87 MET A CA 1
ATOM 713 C C . MET A 1 87 ? -6.105 4.561 -4.536 1.00 83.00 87 MET A C 1
ATOM 715 O O . MET A 1 87 ? -7.109 4.687 -3.842 1.00 83.00 87 MET A O 1
ATOM 719 N N . ARG A 1 88 ? -5.291 5.586 -4.811 1.00 73.69 88 ARG A N 1
ATOM 720 C CA . ARG A 1 88 ? -5.525 6.941 -4.291 1.00 73.69 88 ARG A CA 1
ATOM 721 C C . ARG A 1 88 ? -6.863 7.504 -4.769 1.00 73.69 88 ARG A C 1
ATOM 723 O O . ARG A 1 88 ? -7.643 7.983 -3.954 1.00 73.69 88 ARG A O 1
ATOM 730 N N . ASP A 1 89 ? -7.123 7.415 -6.071 1.00 75.94 89 ASP A N 1
ATOM 731 C CA . ASP A 1 89 ? -8.334 7.970 -6.684 1.00 75.94 89 ASP A CA 1
ATOM 732 C C . ASP A 1 89 ? -9.570 7.263 -6.122 1.00 75.94 89 ASP A C 1
ATOM 734 O O . ASP A 1 89 ? -10.527 7.902 -5.695 1.00 75.94 89 ASP A O 1
ATOM 738 N N . LYS A 1 90 ? -9.492 5.935 -5.990 1.00 74.81 90 LYS A N 1
ATOM 739 C CA . LYS A 1 90 ? -10.494 5.129 -5.293 1.00 74.81 90 LYS A CA 1
ATOM 740 C C . LYS A 1 90 ? -10.722 5.647 -3.863 1.00 74.81 90 LYS A C 1
ATOM 742 O O . LYS A 1 90 ? -11.838 6.025 -3.534 1.00 74.81 90 LYS A O 1
ATOM 747 N N . LEU A 1 91 ? -9.686 5.729 -3.029 1.00 73.38 91 LEU A N 1
ATOM 748 C CA . LEU A 1 91 ? -9.817 6.063 -1.603 1.00 73.38 91 LEU A CA 1
ATOM 749 C C . LEU A 1 91 ? -10.306 7.488 -1.323 1.00 73.38 91 LEU A C 1
ATOM 751 O O . LEU A 1 91 ? -11.127 7.665 -0.427 1.00 73.38 91 LEU A O 1
ATOM 755 N N . ILE A 1 92 ? -9.864 8.486 -2.094 1.00 65.69 92 ILE A N 1
ATOM 756 C CA . ILE A 1 92 ? -10.319 9.877 -1.931 1.00 65.69 92 ILE A CA 1
ATOM 757 C C . ILE A 1 92 ? -11.816 9.994 -2.235 1.00 65.69 92 ILE A C 1
ATOM 759 O O . ILE A 1 92 ? -12.543 10.670 -1.508 1.00 65.69 92 ILE A O 1
ATOM 763 N N . HIS A 1 93 ? -12.303 9.290 -3.260 1.00 64.50 93 HIS A N 1
ATOM 764 C CA . HIS A 1 93 ? -13.732 9.257 -3.570 1.00 64.50 93 HIS A CA 1
ATOM 765 C C . HIS A 1 93 ? -14.562 8.501 -2.517 1.00 64.50 93 HIS A C 1
ATOM 767 O O . HIS A 1 93 ? -15.758 8.752 -2.408 1.00 64.50 93 HIS A O 1
ATOM 773 N N . PHE A 1 94 ? -13.947 7.624 -1.714 1.00 62.19 94 PHE A N 1
ATOM 774 C CA . PHE A 1 94 ? -14.613 6.887 -0.629 1.00 62.19 94 PHE A CA 1
ATOM 775 C C . PHE A 1 94 ? -14.541 7.578 0.742 1.00 62.19 94 PHE A C 1
ATOM 777 O O . PHE A 1 94 ? -15.169 7.100 1.687 1.00 62.19 94 PHE A O 1
ATOM 784 N N . TYR A 1 95 ? -13.809 8.694 0.860 1.00 53.44 95 TYR A N 1
ATOM 785 C CA . TYR A 1 95 ? -13.670 9.452 2.110 1.00 53.44 95 TYR A CA 1
ATOM 786 C C . TYR A 1 95 ? -14.927 10.281 2.442 1.00 53.44 95 TYR A C 1
ATOM 788 O O . TYR A 1 95 ? -15.211 10.547 3.607 1.00 53.44 95 TYR A O 1
ATOM 796 N N . PHE A 1 96 ? -15.744 10.622 1.440 1.00 52.72 96 PHE A N 1
ATOM 797 C CA . PHE A 1 96 ? -17.041 11.272 1.645 1.00 52.72 96 PHE A CA 1
ATOM 798 C C . PHE A 1 96 ? -18.166 10.235 1.676 1.00 52.72 96 PHE A C 1
ATOM 800 O O . PHE A 1 96 ? -18.774 9.924 0.658 1.00 52.72 96 PHE A O 1
ATOM 807 N N . GLY A 1 97 ? -18.444 9.707 2.870 1.00 53.75 97 GLY A N 1
ATOM 808 C CA . GLY A 1 97 ? -19.629 8.888 3.123 1.00 53.75 97 GLY A CA 1
ATOM 809 C C . GLY A 1 97 ? -19.543 7.4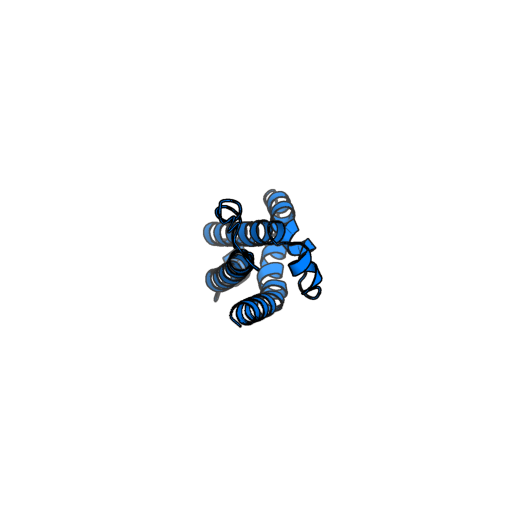69 2.555 1.00 53.75 97 GLY A C 1
ATOM 810 O O . GLY A 1 97 ? -20.122 7.164 1.521 1.00 53.75 97 GLY A O 1
ATOM 811 N N . ILE A 1 98 ? -18.919 6.580 3.333 1.00 55.50 98 ILE A N 1
ATOM 812 C CA . ILE A 1 98 ? -19.016 5.113 3.249 1.00 55.50 98 ILE A CA 1
ATOM 813 C C . ILE A 1 98 ? -18.301 4.475 2.046 1.00 55.50 98 ILE A C 1
ATOM 815 O O . ILE A 1 98 ? -18.762 4.511 0.907 1.00 55.50 98 ILE A O 1
ATOM 819 N N . LYS A 1 99 ? -17.231 3.734 2.377 1.00 71.94 99 LYS A N 1
ATOM 820 C CA . LYS A 1 99 ? -17.126 2.268 2.188 1.00 71.94 99 LYS A CA 1
ATOM 821 C C . LYS A 1 99 ? -15.915 1.717 2.964 1.00 71.94 99 LYS A C 1
ATOM 823 O O . LYS A 1 99 ? -14.967 1.206 2.368 1.00 71.94 99 LYS A O 1
ATOM 828 N N . HIS A 1 100 ? -15.948 1.788 4.302 1.00 85.69 100 HIS A N 1
ATOM 829 C CA . HIS A 1 100 ? -14.975 1.077 5.152 1.00 85.69 100 HIS A CA 1
ATOM 830 C C . HIS A 1 100 ? -14.894 -0.410 4.781 1.00 85.69 100 HIS A C 1
ATOM 832 O O . HIS A 1 100 ? -13.809 -0.979 4.793 1.00 85.69 100 HIS A O 1
ATOM 838 N N . ASP A 1 101 ? -16.011 -1.004 4.348 1.00 87.31 101 ASP A N 1
ATOM 839 C CA . ASP A 1 101 ? -16.086 -2.371 3.829 1.00 87.31 101 ASP A CA 1
ATOM 840 C C . ASP A 1 101 ? -15.140 -2.616 2.655 1.00 87.31 101 ASP A C 1
ATOM 842 O O . ASP A 1 101 ? -14.495 -3.654 2.581 1.00 87.31 101 ASP A O 1
ATOM 846 N N . LEU A 1 102 ? -15.030 -1.667 1.720 1.00 86.38 102 LEU A N 1
ATOM 847 C CA . LEU A 1 102 ? -14.158 -1.831 0.560 1.00 86.38 102 LEU A CA 1
ATOM 848 C C . LEU A 1 102 ? -12.688 -1.770 0.967 1.00 86.38 102 LEU A C 1
ATOM 850 O O . LEU A 1 102 ? -11.882 -2.559 0.473 1.00 86.38 102 LEU A O 1
ATOM 854 N N . VAL A 1 103 ? -12.349 -0.850 1.871 1.00 90.06 103 VAL A N 1
ATOM 855 C CA . VAL A 1 103 ? -10.998 -0.751 2.431 1.00 90.06 103 VAL A CA 1
ATOM 856 C C . VAL A 1 103 ? -10.667 -2.053 3.156 1.00 90.06 103 VAL A C 1
ATOM 858 O O . VAL A 1 103 ? -9.673 -2.693 2.828 1.00 90.06 103 VAL A O 1
ATOM 861 N N . TRP A 1 104 ? -11.552 -2.514 4.040 1.00 93.00 104 TRP A N 1
ATOM 862 C CA . TRP A 1 104 ? -11.386 -3.756 4.788 1.00 93.00 104 TRP A CA 1
ATOM 863 C C . TRP A 1 104 ? -11.242 -4.985 3.887 1.00 93.00 104 TRP A C 1
ATOM 865 O O . TRP A 1 104 ? -10.298 -5.755 4.043 1.00 93.00 104 TRP A O 1
ATOM 875 N N . ARG A 1 105 ? -12.108 -5.137 2.880 1.00 91.06 105 ARG A N 1
ATOM 876 C CA . ARG A 1 105 ? -12.001 -6.211 1.881 1.00 91.06 105 ARG A CA 1
ATOM 877 C C . ARG A 1 105 ? -10.703 -6.133 1.094 1.00 91.06 105 ARG A C 1
ATOM 879 O O . ARG A 1 105 ? -10.080 -7.152 0.845 1.00 91.06 105 ARG A O 1
ATOM 886 N N . THR A 1 106 ? -10.239 -4.936 0.741 1.00 91.75 106 THR A N 1
ATOM 887 C CA . THR A 1 106 ? -8.932 -4.789 0.082 1.00 91.75 106 THR A CA 1
ATOM 888 C C . THR A 1 106 ? -7.808 -5.300 0.989 1.00 91.75 106 THR A C 1
ATOM 890 O O . THR A 1 106 ? -6.926 -6.019 0.521 1.00 91.75 106 THR A O 1
ATOM 893 N N . ILE A 1 107 ? -7.861 -4.990 2.288 1.00 94.81 107 ILE A N 1
ATOM 894 C CA . ILE A 1 107 ? -6.886 -5.471 3.274 1.00 94.81 107 ILE A CA 1
ATOM 895 C C . ILE A 1 107 ? -6.943 -6.995 3.436 1.00 94.81 107 ILE A C 1
ATOM 897 O O . ILE A 1 107 ? -5.894 -7.624 3.494 1.00 94.81 107 ILE A O 1
ATOM 901 N N . LYS A 1 108 ? -8.135 -7.596 3.525 1.00 95.81 108 LYS A N 1
ATOM 902 C CA . LYS A 1 108 ? -8.286 -9.033 3.815 1.00 95.81 108 LYS A CA 1
ATOM 903 C C . LYS A 1 108 ? -8.189 -9.926 2.578 1.00 95.81 108 LYS A C 1
ATOM 905 O O . LYS A 1 108 ? -7.648 -11.021 2.675 1.00 95.81 108 LYS A O 1
ATOM 910 N N . ASP A 1 109 ? -8.640 -9.447 1.422 1.00 92.44 109 ASP A N 1
ATOM 911 C CA . ASP A 1 109 ? -8.733 -10.255 0.206 1.00 92.44 109 ASP A CA 1
ATOM 912 C C . ASP A 1 109 ? -7.559 -9.985 -0.743 1.00 92.44 109 ASP A C 1
ATOM 914 O O . ASP A 1 109 ? -6.996 -10.921 -1.301 1.00 92.44 109 ASP A O 1
ATOM 918 N N . VAL A 1 110 ? -7.164 -8.720 -0.942 1.00 91.81 110 VAL A N 1
ATOM 919 C CA . VAL A 1 110 ? -6.212 -8.339 -2.007 1.00 91.81 110 VAL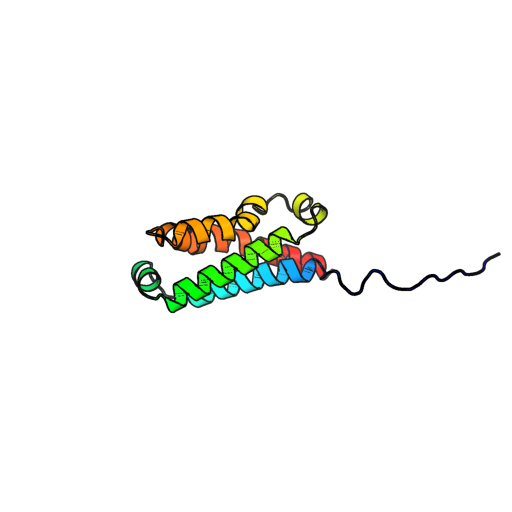 A CA 1
ATOM 920 C C . VAL A 1 110 ? -4.773 -8.288 -1.504 1.00 91.81 110 VAL A C 1
ATOM 922 O O . VAL A 1 110 ? -3.881 -8.861 -2.133 1.00 91.81 110 VAL A O 1
ATOM 925 N N . VAL A 1 111 ? -4.522 -7.620 -0.374 1.00 95.50 111 VAL A N 1
ATOM 926 C CA . VAL A 1 111 ? -3.159 -7.463 0.169 1.00 95.50 111 VAL A CA 1
ATOM 927 C C . VAL A 1 111 ? -2.444 -8.815 0.362 1.00 95.50 111 VAL A C 1
ATOM 929 O O . VAL A 1 111 ? -1.308 -8.928 -0.111 1.00 95.50 111 VAL A O 1
ATOM 932 N N . PRO A 1 112 ? -3.071 -9.873 0.922 1.00 96.25 112 PRO A N 1
ATOM 933 C CA . PRO A 1 112 ? -2.412 -11.167 1.115 1.00 96.25 112 PRO A CA 1
ATOM 934 C C . PRO A 1 112 ? -2.056 -11.883 -0.192 1.00 96.25 112 PRO A C 1
ATOM 936 O O . PRO A 1 112 ? -1.121 -12.680 -0.215 1.00 96.25 112 PRO A O 1
ATOM 939 N N . GLN A 1 113 ? -2.764 -11.587 -1.287 1.00 95.38 113 GLN A N 1
ATOM 940 C CA . GLN A 1 113 ? -2.485 -12.158 -2.607 1.00 95.38 113 GLN A CA 1
ATOM 941 C C . GLN A 1 113 ? -1.339 -11.425 -3.315 1.00 95.38 113 GLN A C 1
ATOM 943 O O . GLN A 1 113 ? -0.499 -12.055 -3.957 1.00 95.38 113 GLN A O 1
ATOM 948 N N . VAL A 1 114 ? -1.271 -10.096 -3.182 1.00 96.25 114 VAL A N 1
ATOM 949 C CA . VAL A 1 114 ? -0.282 -9.271 -3.898 1.00 96.25 114 VAL A CA 1
ATOM 950 C C . VAL A 1 114 ? 1.055 -9.188 -3.157 1.00 96.25 114 VAL A C 1
ATOM 952 O O . VAL A 1 114 ? 2.113 -9.218 -3.790 1.00 96.25 114 VAL A O 1
ATOM 955 N N . LYS A 1 115 ? 1.052 -9.130 -1.820 1.00 97.69 115 LYS A N 1
ATOM 956 C CA . LYS A 1 115 ? 2.275 -8.986 -1.010 1.00 97.69 115 LYS A CA 1
ATOM 957 C C . LYS A 1 115 ? 3.339 -10.064 -1.301 1.00 97.69 115 LYS A C 1
ATOM 959 O O . LYS A 1 115 ? 4.507 -9.695 -1.457 1.00 97.69 115 LYS A O 1
ATOM 964 N N . PRO A 1 116 ? 3.006 -11.367 -1.439 1.00 97.88 116 PRO A N 1
ATOM 965 C CA . PRO A 1 116 ? 3.989 -12.389 -1.804 1.00 97.88 116 PRO A CA 1
ATOM 966 C C . PRO A 1 116 ? 4.612 -12.172 -3.188 1.00 97.88 116 PRO A C 1
ATOM 968 O O . PRO A 1 116 ? 5.776 -12.511 -3.386 1.00 97.88 116 PRO A O 1
ATOM 971 N N . LEU A 1 117 ? 3.873 -11.588 -4.138 1.00 97.44 117 LEU A N 1
ATOM 972 C CA . LEU A 1 117 ? 4.407 -11.245 -5.459 1.00 97.44 117 LEU A CA 1
ATOM 973 C C . LEU A 1 117 ? 5.458 -10.139 -5.340 1.00 97.44 117 LEU A C 1
ATOM 975 O O . LEU A 1 117 ? 6.529 -10.252 -5.927 1.00 97.44 117 LEU A O 1
ATOM 979 N N . MET A 1 118 ? 5.197 -9.113 -4.522 1.00 97.38 118 MET A N 1
ATOM 980 C CA . MET A 1 118 ? 6.165 -8.034 -4.283 1.00 97.38 118 MET A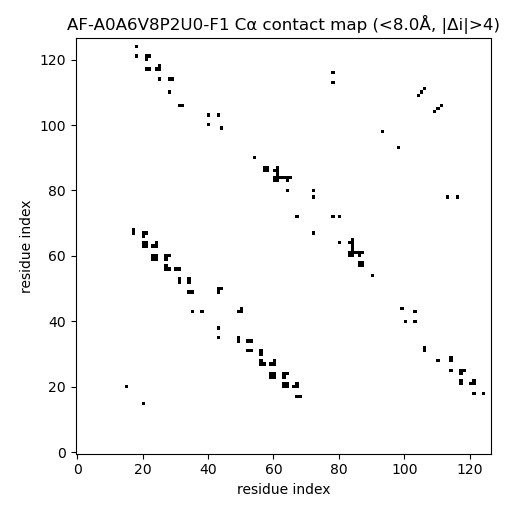 CA 1
ATOM 981 C C . MET A 1 118 ? 7.449 -8.559 -3.638 1.00 97.38 118 MET A C 1
ATOM 983 O O . MET A 1 118 ? 8.541 -8.171 -4.049 1.00 97.38 118 MET A O 1
ATOM 987 N N . ARG A 1 119 ? 7.325 -9.488 -2.679 1.00 97.06 119 ARG A N 1
ATOM 988 C CA . ARG A 1 119 ? 8.476 -10.172 -2.072 1.00 97.06 119 ARG A CA 1
ATOM 989 C C . ARG A 1 119 ? 9.323 -10.890 -3.126 1.00 97.06 119 ARG A C 1
ATOM 991 O O . ARG A 1 119 ? 10.525 -10.665 -3.178 1.00 97.06 119 ARG A O 1
ATOM 998 N N . LYS A 1 120 ? 8.699 -11.695 -3.992 1.00 96.19 120 LYS A N 1
ATOM 999 C CA . LYS A 1 120 ? 9.407 -12.423 -5.060 1.00 96.19 120 LYS A CA 1
ATOM 1000 C C . LYS A 1 120 ? 10.144 -11.481 -6.012 1.00 96.19 120 LYS A C 1
ATOM 1002 O O . LYS A 1 120 ? 11.300 -11.723 -6.337 1.00 96.19 120 LYS A O 1
ATOM 1007 N N . ILE A 1 121 ? 9.503 -10.384 -6.418 1.00 95.12 121 ILE A N 1
ATOM 1008 C CA . ILE A 1 121 ? 10.127 -9.379 -7.291 1.00 95.12 121 ILE A CA 1
ATOM 1009 C C . ILE A 1 121 ? 11.350 -8.743 -6.611 1.00 95.12 121 ILE A C 1
ATOM 1011 O O . ILE A 1 121 ? 12.368 -8.528 -7.264 1.00 95.12 121 ILE A O 1
ATOM 1015 N N . LEU A 1 122 ? 11.278 -8.460 -5.305 1.00 94.12 122 LEU A N 1
ATOM 1016 C CA . LEU A 1 122 ? 12.418 -7.937 -4.544 1.00 94.12 122 LEU A CA 1
ATOM 1017 C C . LEU A 1 122 ? 13.580 -8.925 -4.481 1.00 94.12 122 LEU A C 1
ATOM 1019 O O . LEU A 1 122 ? 14.716 -8.516 -4.703 1.00 94.12 122 LEU A O 1
ATOM 1023 N N . GLU A 1 123 ? 13.294 -10.199 -4.217 1.00 93.62 123 GLU A N 1
ATOM 1024 C CA . GLU A 1 123 ? 14.297 -11.270 -4.198 1.00 93.62 123 GLU A CA 1
ATOM 1025 C C . GLU A 1 123 ? 14.954 -11.456 -5.577 1.00 93.62 123 GLU A C 1
ATOM 1027 O O . GLU A 1 123 ? 16.151 -11.715 -5.661 1.00 93.62 123 GLU A O 1
ATOM 1032 N N . GLU A 1 124 ? 14.205 -11.287 -6.673 1.00 92.25 124 GLU A N 1
ATOM 1033 C CA . GLU A 1 124 ? 14.761 -11.302 -8.033 1.00 92.25 124 GLU A CA 1
ATOM 1034 C C . GLU A 1 124 ? 15.695 -10.121 -8.318 1.00 92.25 124 GLU A C 1
ATOM 1036 O O . GLU A 1 124 ? 16.647 -10.286 -9.072 1.00 92.25 124 GLU A O 1
ATOM 1041 N N . PHE A 1 125 ? 15.452 -8.946 -7.733 1.00 87.44 125 PHE A N 1
ATOM 1042 C CA . PHE A 1 125 ? 16.322 -7.773 -7.901 1.00 87.44 125 PHE A CA 1
ATOM 1043 C C . PHE A 1 125 ? 17.600 -7.819 -7.053 1.00 87.44 125 PHE A C 1
ATOM 1045 O O . PHE A 1 125 ? 18.459 -6.953 -7.210 1.00 87.44 125 PHE A O 1
ATOM 1052 N N . GLU A 1 126 ? 17.704 -8.762 -6.115 1.00 77.56 126 GLU A N 1
ATOM 1053 C CA . GLU A 1 126 ? 18.899 -8.973 -5.285 1.00 77.56 126 GLU A CA 1
ATOM 1054 C C . GLU A 1 126 ? 19.870 -10.003 -5.877 1.00 77.56 126 GLU A C 1
ATOM 1056 O O . GLU A 1 126 ? 20.991 -10.127 -5.380 1.00 77.56 126 GLU A O 1
ATOM 1061 N N . LYS A 1 127 ? 19.450 -10.714 -6.928 1.00 65.06 127 LYS A N 1
ATOM 1062 C CA . LYS A 1 127 ? 20.289 -11.623 -7.718 1.00 65.06 127 LYS A CA 1
ATOM 1063 C C . LYS A 1 127 ? 21.033 -10.870 -8.813 1.00 65.06 127 LYS A C 1
ATOM 1065 O O . LYS A 1 127 ? 22.201 -11.242 -9.052 1.00 65.06 127 LYS A O 1
#

Nearest PDB structures (foldseek):
  6dg6-assembly5_E  TM=5.044E-01  e=2.438E+00  synthetic construct

Organism: NCBI:txid2754717

Mean predicted aligned error: 7.86 Å

Solvent-accessible surface area (backbone atoms only — not comparable to full-atom values): 7461 Å² total; per-residue (Å²): 132,89,83,86,84,84,80,84,84,87,81,78,88,78,68,78,57,61,68,58,32,47,46,48,34,36,54,28,47,55,50,41,53,62,69,50,58,96,56,51,71,73,56,50,71,68,34,63,69,56,46,53,52,42,52,54,29,42,37,49,29,8,55,29,49,63,71,41,56,64,72,59,51,67,70,44,65,91,53,64,55,69,62,40,37,42,35,41,65,53,50,64,66,37,70,69,76,74,46,64,66,59,56,49,45,42,58,70,63,44,43,72,64,48,40,61,54,38,50,52,55,54,57,60,74,74,110

Radius of gyration: 18.44 Å; Cα contacts (8 Å, |Δi|>4): 84; chains: 1; bounding box: 64×26×47 Å

InterPro domains:
  IPR008201 Ribonuclease HepT-like [PF01934] (27-121)

pLDDT: mean 84.61, std 18.94, range [34.41, 98.69]